Protein AF-A0A970IZD5-F1 (afdb_monomer_lite)

Foldseek 3Di:
DDACFVVVCVVCVVLLCVLAVAKDKGWDDDPDDQPPPDHNVDDPLVVQVSDPFFGEMEMEGADPCCVPCVVVSVVVSLVSCVVVQGFYKYKYFHFHPVCRVVDDPVCSCCCVPPPVCVVGGQKIWIFGADNNSDTPDIDIDGPDD

Structure (mmCIF, N/CA/C/O backbone):
data_AF-A0A970IZD5-F1
#
_entry.id   AF-A0A970IZD5-F1
#
loop_
_atom_site.group_PDB
_atom_site.id
_atom_site.type_symbol
_atom_site.label_atom_id
_atom_site.label_alt_id
_atom_site.label_comp_id
_atom_site.label_asym_id
_atom_site.label_entity_id
_atom_site.label_seq_id
_atom_site.pdbx_PDB_ins_code
_atom_site.Cartn_x
_atom_site.Cartn_y
_atom_site.Cartn_z
_atom_site.occupancy
_atom_site.B_iso_or_equiv
_atom_site.auth_seq_id
_atom_site.auth_comp_id
_atom_site.auth_asym_id
_atom_site.auth_atom_id
_atom_site.pdbx_PDB_model_num
ATOM 1 N N . ASP A 1 1 ? -8.313 -1.920 -18.305 1.00 59.84 1 ASP A N 1
ATOM 2 C CA . ASP A 1 1 ? -7.070 -2.624 -17.952 1.00 59.84 1 ASP A CA 1
ATOM 3 C C . ASP A 1 1 ? -5.856 -1.752 -18.103 1.00 59.84 1 ASP A C 1
ATOM 5 O O . ASP A 1 1 ? -5.731 -1.031 -19.087 1.00 59.84 1 ASP A O 1
ATOM 9 N N . PHE A 1 2 ? -4.984 -1.811 -17.104 1.00 73.88 2 PHE A N 1
ATOM 10 C CA . PHE A 1 2 ? -3.676 -1.183 -17.158 1.00 73.88 2 PHE A CA 1
ATOM 11 C C . PHE A 1 2 ? -2.624 -2.231 -17.492 1.00 73.88 2 PHE A C 1
ATOM 13 O O . PHE A 1 2 ? -2.692 -3.368 -17.019 1.00 73.88 2 PHE A O 1
ATOM 20 N N . LEU A 1 3 ? -1.641 -1.836 -18.298 1.00 75.38 3 LEU A N 1
ATOM 21 C CA . LEU A 1 3 ? -0.530 -2.703 -18.660 1.00 75.38 3 LEU A CA 1
ATOM 22 C C . LEU A 1 3 ? 0.176 -3.191 -17.386 1.00 75.38 3 LEU A C 1
ATOM 24 O O . LEU A 1 3 ? 0.413 -2.406 -16.472 1.00 75.38 3 LEU A O 1
ATOM 28 N N . MET A 1 4 ? 0.489 -4.487 -17.328 1.00 84.00 4 MET A N 1
ATOM 29 C CA . MET A 1 4 ? 1.202 -5.134 -16.216 1.00 84.00 4 MET A CA 1
ATOM 30 C C . MET A 1 4 ? 0.476 -5.181 -14.860 1.00 84.00 4 MET A C 1
ATOM 32 O O . MET A 1 4 ? 1.060 -5.724 -13.928 1.00 84.00 4 MET A O 1
ATOM 36 N N . LYS A 1 5 ? -0.766 -4.685 -14.727 1.00 87.81 5 LYS A N 1
ATOM 37 C CA . LYS A 1 5 ? -1.470 -4.603 -13.429 1.00 87.81 5 LYS A CA 1
ATOM 38 C C . LYS A 1 5 ? -1.444 -5.919 -12.650 1.00 87.81 5 LYS A C 1
ATOM 40 O O . LYS A 1 5 ? -0.909 -5.952 -11.549 1.00 87.81 5 LYS A O 1
ATOM 45 N N . GLU A 1 6 ? -1.999 -6.981 -13.232 1.00 88.38 6 GLU A N 1
ATOM 46 C CA . GLU A 1 6 ? -2.119 -8.286 -12.569 1.00 88.38 6 GLU A CA 1
ATOM 47 C C . GLU A 1 6 ? -0.752 -8.819 -12.151 1.00 88.38 6 GLU A C 1
ATOM 49 O O . GLU A 1 6 ? -0.556 -9.136 -10.986 1.00 88.38 6 GLU A O 1
ATOM 54 N N . LYS A 1 7 ? 0.229 -8.794 -13.063 1.00 89.31 7 LYS A N 1
ATOM 55 C CA . LYS A 1 7 ? 1.600 -9.225 -12.768 1.00 89.31 7 LYS A CA 1
ATOM 56 C C . LYS A 1 7 ? 2.194 -8.450 -11.592 1.00 89.31 7 LYS A C 1
ATOM 58 O O . LYS A 1 7 ? 2.784 -9.046 -10.698 1.00 89.31 7 LYS A O 1
ATOM 63 N N . ILE A 1 8 ? 2.067 -7.120 -11.608 1.00 91.06 8 ILE A N 1
ATOM 64 C CA . ILE A 1 8 ? 2.613 -6.246 -10.564 1.00 91.06 8 ILE A CA 1
ATOM 65 C C . ILE A 1 8 ? 1.965 -6.573 -9.218 1.00 91.06 8 ILE A C 1
ATOM 67 O O . ILE A 1 8 ? 2.666 -6.693 -8.217 1.00 91.06 8 ILE A O 1
ATOM 71 N N . GLU A 1 9 ? 0.645 -6.732 -9.175 1.00 93.12 9 GLU A N 1
ATOM 72 C CA . GLU A 1 9 ? -0.054 -7.079 -7.939 1.00 93.12 9 GLU A CA 1
ATOM 73 C C . GLU A 1 9 ? 0.300 -8.485 -7.448 1.00 93.12 9 GLU A C 1
ATOM 75 O O . GLU A 1 9 ? 0.573 -8.651 -6.263 1.00 93.12 9 GLU A O 1
ATOM 80 N N . GLU A 1 10 ? 0.354 -9.483 -8.330 1.00 92.81 10 GLU A N 1
ATOM 81 C CA . GLU A 1 10 ? 0.774 -10.849 -7.994 1.00 92.81 10 GLU A CA 1
ATOM 82 C C . GLU A 1 10 ? 2.189 -10.898 -7.411 1.00 92.81 10 GLU A C 1
ATOM 84 O O . GLU A 1 10 ? 2.435 -11.653 -6.471 1.00 92.81 10 GLU A O 1
ATOM 89 N N . GLU A 1 11 ? 3.111 -10.075 -7.916 1.00 92.25 11 GLU A N 1
ATOM 90 C CA . GLU A 1 11 ? 4.470 -10.013 -7.379 1.00 92.25 11 GLU A CA 1
ATOM 91 C C . GLU A 1 11 ? 4.539 -9.259 -6.043 1.00 92.25 11 GLU A C 1
ATOM 93 O O . GLU A 1 11 ? 5.244 -9.681 -5.122 1.00 92.25 11 GLU A O 1
ATOM 98 N N . LEU A 1 12 ? 3.820 -8.141 -5.909 1.00 92.38 12 LEU A N 1
ATOM 99 C CA . LEU A 1 12 ? 3.947 -7.268 -4.739 1.00 92.38 12 LEU A CA 1
ATOM 100 C C . LEU A 1 12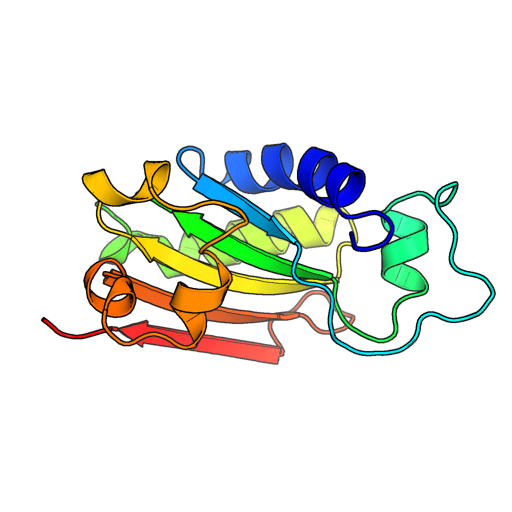 ? 3.089 -7.714 -3.550 1.00 92.38 12 LEU A C 1
ATOM 102 O O . LEU A 1 12 ? 3.487 -7.472 -2.410 1.00 92.38 12 LEU A O 1
ATOM 106 N N . ARG A 1 13 ? 1.959 -8.396 -3.768 1.00 94.88 13 ARG A N 1
ATOM 107 C CA . ARG A 1 13 ? 1.114 -8.955 -2.694 1.00 94.88 13 ARG A CA 1
ATOM 108 C C . ARG A 1 13 ? 1.903 -9.805 -1.686 1.00 94.88 13 ARG A C 1
ATOM 110 O O . ARG A 1 13 ? 1.851 -9.473 -0.504 1.00 94.88 13 ARG A O 1
ATOM 117 N N . PRO A 1 14 ? 2.680 -10.837 -2.079 1.00 95.75 14 PRO A N 1
ATOM 118 C CA . PRO A 1 14 ? 3.444 -11.643 -1.122 1.00 95.75 14 PRO A CA 1
ATOM 119 C C . PRO A 1 14 ? 4.588 -10.867 -0.453 1.00 95.75 14 PRO A C 1
ATOM 121 O O . PRO A 1 14 ? 5.047 -11.251 0.621 1.00 95.75 14 PRO A O 1
ATOM 124 N N . ILE A 1 15 ? 5.069 -9.784 -1.068 1.00 95.06 15 ILE A N 1
ATOM 125 C CA . ILE A 1 15 ? 6.067 -8.894 -0.462 1.00 95.06 15 ILE A CA 1
ATOM 126 C C . ILE A 1 15 ? 5.419 -8.069 0.652 1.00 95.06 15 ILE A C 1
ATOM 128 O O . ILE A 1 15 ? 5.934 -8.023 1.765 1.00 95.06 15 ILE A O 1
ATOM 132 N N . ILE A 1 16 ? 4.268 -7.460 0.372 1.00 95.88 16 ILE A N 1
ATOM 133 C CA . ILE A 1 16 ? 3.521 -6.648 1.338 1.00 95.88 16 ILE A CA 1
ATOM 134 C C . ILE A 1 16 ? 2.986 -7.515 2.482 1.00 95.88 16 ILE A C 1
ATOM 136 O O . ILE A 1 16 ? 3.069 -7.103 3.638 1.00 95.88 16 ILE A O 1
ATOM 140 N N . ALA A 1 17 ? 2.539 -8.739 2.191 1.00 96.25 17 ALA A N 1
ATOM 141 C CA . ALA A 1 17 ? 2.034 -9.687 3.183 1.00 96.25 17 ALA A CA 1
ATOM 142 C C . ALA A 1 17 ? 3.066 -10.094 4.253 1.00 96.25 17 ALA A C 1
ATOM 144 O O . ALA A 1 17 ? 2.673 -10.533 5.330 1.00 96.25 17 ALA A O 1
ATOM 145 N N . GLN A 1 18 ? 4.372 -9.919 4.000 1.00 96.00 18 GLN A N 1
ATOM 146 C CA . GLN A 1 18 ? 5.413 -10.147 5.017 1.00 96.00 18 GLN A CA 1
ATOM 147 C C . GLN A 1 18 ? 5.311 -9.160 6.185 1.00 96.00 18 GLN A C 1
ATOM 149 O O . GLN A 1 18 ? 5.655 -9.511 7.307 1.00 96.00 18 GLN A O 1
ATOM 154 N N . VAL A 1 19 ? 4.817 -7.948 5.921 1.00 96.69 19 VAL A N 1
ATOM 155 C CA . VAL A 1 19 ? 4.674 -6.868 6.910 1.00 96.69 19 VAL A CA 1
ATOM 156 C C . VAL A 1 19 ? 3.208 -6.690 7.326 1.00 96.69 19 VAL A C 1
ATOM 158 O O . VAL A 1 19 ? 2.889 -6.431 8.491 1.00 96.69 19 VAL A O 1
ATOM 161 N N . TYR A 1 20 ? 2.298 -6.858 6.366 1.00 96.19 20 TYR A N 1
ATOM 162 C CA . TYR A 1 20 ? 0.858 -6.668 6.510 1.00 96.19 20 TYR A CA 1
ATOM 163 C C . TYR A 1 20 ? 0.103 -7.921 6.039 1.00 96.19 20 TYR A C 1
ATOM 165 O O . TYR A 1 20 ?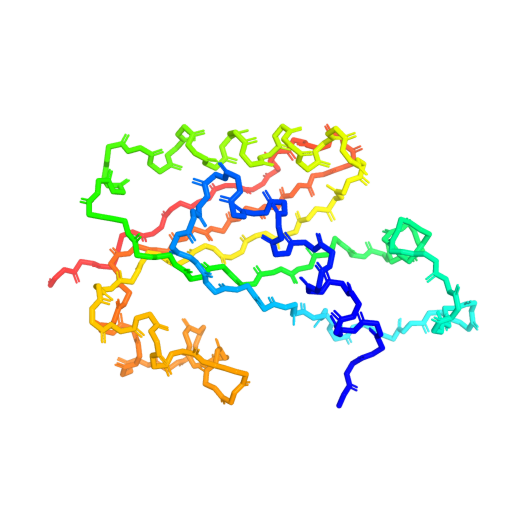 -0.410 -7.940 4.919 1.00 96.19 20 TYR A O 1
ATOM 173 N N . PRO A 1 21 ? 0.041 -8.985 6.859 1.00 94.38 21 PRO A N 1
ATOM 174 C CA . PRO A 1 21 ? -0.548 -10.263 6.452 1.00 94.38 21 PRO A CA 1
ATOM 175 C C . PRO A 1 21 ? -2.044 -10.160 6.123 1.00 94.38 21 PRO A C 1
ATOM 177 O O . PRO A 1 21 ? -2.507 -10.807 5.190 1.00 94.38 21 PRO A O 1
ATOM 180 N N . GLU A 1 22 ? -2.783 -9.311 6.839 1.00 94.88 22 GLU A N 1
ATOM 181 C CA . GLU A 1 22 ? -4.196 -9.020 6.578 1.00 94.88 22 GLU A CA 1
ATOM 182 C C . GLU A 1 22 ? -4.319 -7.736 5.752 1.00 94.88 22 GLU A C 1
ATOM 184 O O . GLU A 1 22 ? -4.615 -6.654 6.271 1.00 94.88 22 GLU A O 1
ATOM 189 N N . SER A 1 23 ? -4.014 -7.839 4.454 1.00 95.81 23 SER A N 1
ATOM 190 C CA . SER A 1 23 ? -4.073 -6.691 3.550 1.00 95.81 23 SER A CA 1
ATOM 191 C C . SER A 1 23 ? -4.569 -7.003 2.141 1.00 95.81 23 SER A C 1
ATOM 193 O O . SER A 1 23 ? -4.341 -8.080 1.595 1.00 95.81 23 SER A O 1
ATOM 195 N N . ASN A 1 24 ? -5.194 -5.992 1.535 1.00 95.44 24 ASN A N 1
ATOM 196 C CA . ASN A 1 24 ? -5.534 -5.949 0.118 1.00 95.44 24 ASN A CA 1
ATOM 197 C C . ASN A 1 24 ? -4.635 -4.931 -0.591 1.00 95.44 24 ASN A C 1
ATOM 199 O O . ASN A 1 24 ? -4.476 -3.798 -0.130 1.00 95.44 24 ASN A O 1
ATOM 203 N N . VAL A 1 25 ? -4.048 -5.332 -1.720 1.00 95.38 25 VAL A N 1
ATOM 204 C CA . VAL A 1 25 ? -3.074 -4.533 -2.477 1.00 95.38 25 VAL A CA 1
ATOM 205 C C . VAL A 1 25 ? -3.579 -4.306 -3.889 1.00 95.38 25 VAL A C 1
ATOM 207 O O . VAL A 1 25 ? -3.835 -5.265 -4.616 1.00 95.38 25 VAL A O 1
ATOM 210 N N . PHE A 1 26 ? -3.620 -3.037 -4.286 1.00 94.38 26 PHE A N 1
ATOM 211 C CA . PHE A 1 26 ? -4.094 -2.604 -5.593 1.00 94.38 26 PHE A CA 1
ATOM 212 C C . PHE A 1 26 ? -3.064 -1.696 -6.259 1.00 94.38 26 PHE A C 1
ATOM 214 O O . PHE A 1 26 ? -2.642 -0.682 -5.691 1.00 94.38 26 PHE A O 1
ATOM 221 N N . TYR A 1 27 ? -2.673 -2.027 -7.483 1.00 92.31 27 TYR A N 1
ATOM 222 C CA . TYR A 1 27 ? -1.808 -1.190 -8.297 1.00 92.31 27 TYR A CA 1
ATOM 223 C C . TYR A 1 27 ? -2.609 -0.025 -8.889 1.00 92.31 27 TYR A C 1
ATOM 225 O O . TYR A 1 27 ? -3.655 -0.204 -9.517 1.00 92.31 27 TYR A O 1
ATOM 233 N N . ARG A 1 28 ? -2.102 1.197 -8.699 1.00 87.38 28 ARG A N 1
ATOM 234 C CA . ARG A 1 28 ? -2.718 2.445 -9.164 1.00 87.38 28 ARG A CA 1
ATOM 235 C C . ARG A 1 28 ? -1.780 3.179 -10.116 1.00 87.38 28 ARG A C 1
ATOM 237 O O . ARG A 1 28 ? -1.060 4.074 -9.684 1.00 87.38 28 ARG A O 1
ATOM 244 N N . PRO A 1 29 ? -1.760 2.842 -11.409 1.00 75.62 29 PRO A N 1
ATOM 245 C CA . PRO A 1 29 ? -0.881 3.520 -12.351 1.00 75.62 29 PRO A CA 1
ATOM 246 C C . PRO A 1 29 ? -1.229 5.007 -12.447 1.00 75.62 29 PRO A C 1
ATOM 248 O O . PRO A 1 29 ? -2.396 5.403 -12.435 1.00 75.62 29 PRO A O 1
ATOM 251 N N . GLY A 1 30 ? -0.199 5.845 -12.534 1.00 67.88 30 GLY A N 1
ATOM 252 C CA . GLY A 1 30 ? -0.392 7.265 -12.808 1.00 67.88 30 GLY A CA 1
ATOM 253 C C . GLY A 1 30 ? -0.836 7.486 -14.254 1.00 67.88 30 GLY A C 1
ATOM 254 O O . GLY A 1 30 ? -0.485 6.717 -15.142 1.00 67.88 30 GLY A O 1
ATOM 255 N N . GLY A 1 31 ? -1.586 8.561 -14.502 1.00 64.25 31 GLY A N 1
ATOM 256 C CA . GLY A 1 31 ? -2.155 8.885 -15.817 1.00 64.25 31 GLY A CA 1
ATOM 257 C C . GLY A 1 31 ? -1.157 9.387 -16.869 1.00 64.25 31 GLY A C 1
ATOM 258 O O . GLY A 1 31 ? -1.541 10.188 -17.716 1.00 64.25 31 GLY A O 1
ATOM 259 N N . MET A 1 32 ? 0.117 8.992 -16.801 1.00 66.06 32 MET A N 1
ATOM 260 C CA . MET A 1 32 ? 1.118 9.392 -17.793 1.00 66.06 32 MET A CA 1
ATOM 261 C C . MET A 1 32 ? 1.183 8.366 -18.932 1.00 66.06 32 MET A C 1
ATOM 263 O O . MET A 1 32 ? 1.160 7.166 -18.653 1.00 66.06 32 MET A O 1
ATOM 267 N N . PRO A 1 33 ? 1.284 8.809 -20.200 1.00 64.38 33 PRO A N 1
ATOM 268 C CA . PRO A 1 33 ? 1.531 7.913 -21.322 1.00 64.38 33 PRO A CA 1
ATOM 269 C C . PRO A 1 33 ? 2.813 7.107 -21.097 1.00 64.38 33 PRO A C 1
ATOM 271 O O . PRO A 1 33 ? 3.820 7.654 -20.641 1.00 64.38 33 PRO A O 1
ATOM 274 N N . MET A 1 34 ? 2.770 5.814 -21.411 1.00 71.25 34 MET A N 1
ATOM 275 C CA . MET A 1 34 ? 3.961 4.965 -21.426 1.00 71.25 34 MET A CA 1
ATOM 276 C C . MET A 1 34 ? 4.795 5.263 -22.678 1.00 71.25 34 MET A C 1
ATOM 278 O O . MET A 1 34 ? 4.233 5.624 -23.712 1.00 71.25 34 MET A O 1
ATOM 282 N N . GLY A 1 35 ? 6.119 5.130 -22.576 1.00 69.88 35 GLY A N 1
ATOM 283 C CA . GLY A 1 35 ? 6.999 5.161 -23.746 1.00 69.88 35 GLY A CA 1
ATOM 284 C C . GLY A 1 35 ? 6.783 3.934 -24.636 1.00 69.88 35 GLY A C 1
ATOM 285 O O . GLY A 1 35 ? 6.328 2.891 -24.157 1.00 69.88 35 GLY A O 1
ATOM 286 N N . ASP A 1 36 ? 7.111 4.056 -25.924 1.00 74.06 36 ASP A N 1
ATOM 287 C CA . ASP A 1 36 ? 6.920 3.003 -26.936 1.00 74.06 36 ASP A CA 1
ATOM 288 C C . ASP A 1 36 ? 7.687 1.706 -26.607 1.00 74.06 36 ASP A C 1
ATOM 290 O O . ASP A 1 36 ? 7.362 0.628 -27.105 1.00 74.06 36 ASP A O 1
ATOM 294 N N . GLU A 1 37 ? 8.708 1.790 -25.755 1.00 76.12 37 GLU A N 1
ATOM 295 C CA . GLU A 1 37 ? 9.504 0.664 -25.284 1.00 76.12 37 GLU A CA 1
ATOM 296 C C . GLU A 1 37 ? 8.750 -0.264 -24.318 1.00 76.12 37 GLU A C 1
ATOM 298 O O . GLU A 1 37 ? 9.095 -1.445 -24.211 1.00 76.12 37 GLU A O 1
ATOM 303 N N . VAL A 1 38 ? 7.721 0.232 -23.622 1.00 79.00 38 VAL A N 1
ATOM 304 C CA . VAL A 1 38 ? 7.049 -0.495 -22.538 1.00 79.00 38 VAL A CA 1
ATOM 305 C C . VAL A 1 38 ? 6.077 -1.537 -23.090 1.00 79.00 38 VAL A C 1
ATOM 307 O O . VAL A 1 38 ? 5.158 -1.227 -23.843 1.00 79.00 38 VAL A O 1
ATOM 310 N N . ASN A 1 39 ? 6.236 -2.798 -22.683 1.00 80.56 39 ASN A N 1
ATOM 311 C CA . ASN A 1 39 ? 5.399 -3.895 -23.172 1.00 80.56 39 ASN A CA 1
ATOM 312 C C . ASN A 1 39 ? 5.188 -5.003 -22.120 1.00 80.56 39 ASN A C 1
ATOM 314 O O . ASN A 1 39 ? 5.880 -5.060 -21.106 1.00 80.56 39 ASN A O 1
ATOM 318 N N . GLN A 1 40 ? 4.240 -5.916 -22.376 1.00 80.44 40 GLN A N 1
ATOM 319 C CA . GLN A 1 40 ? 3.839 -6.969 -21.425 1.00 80.44 40 GLN A CA 1
ATOM 320 C C . GLN A 1 40 ? 4.895 -8.053 -21.163 1.00 80.44 40 GLN A C 1
ATOM 322 O O . GLN A 1 40 ? 4.716 -8.860 -20.246 1.00 80.44 40 GLN A O 1
ATOM 327 N N . SER A 1 41 ? 5.950 -8.133 -21.977 1.00 83.38 41 SER A N 1
ATOM 328 C CA . SER A 1 41 ? 7.008 -9.138 -21.815 1.00 83.38 41 SER A CA 1
ATOM 329 C C . SER A 1 41 ? 8.111 -8.705 -20.847 1.00 83.38 41 SER A C 1
ATOM 331 O O . SER A 1 41 ? 8.899 -9.547 -20.424 1.00 83.38 41 SER A O 1
ATOM 333 N N . MET A 1 42 ? 8.138 -7.426 -20.457 1.00 85.94 42 MET A N 1
ATOM 334 C CA . MET A 1 42 ? 9.082 -6.905 -19.470 1.00 85.94 42 MET A CA 1
ATOM 335 C C . MET A 1 42 ? 8.893 -7.561 -18.102 1.00 85.94 42 MET A C 1
ATOM 337 O O . MET A 1 42 ? 7.771 -7.852 -17.678 1.00 85.94 42 MET A O 1
ATOM 341 N N . SER A 1 43 ? 9.992 -7.729 -17.371 1.00 85.62 43 SER A N 1
ATOM 342 C CA . SER A 1 43 ? 9.932 -7.970 -15.929 1.00 85.62 43 SER A CA 1
ATOM 343 C C . SER A 1 43 ? 9.425 -6.724 -15.193 1.00 85.62 43 SER A C 1
ATOM 345 O O . SER A 1 43 ? 9.538 -5.596 -15.679 1.00 85.62 43 SER A O 1
ATOM 347 N N . ILE A 1 44 ? 8.906 -6.899 -13.978 1.00 84.75 44 ILE A N 1
ATOM 348 C CA . ILE A 1 44 ? 8.407 -5.778 -13.163 1.00 84.75 44 ILE A CA 1
ATOM 349 C C . ILE A 1 44 ? 9.536 -4.827 -12.774 1.00 84.75 44 ILE A C 1
ATOM 351 O O . ILE A 1 44 ? 9.345 -3.614 -12.733 1.00 84.75 44 ILE A O 1
ATOM 355 N N . LYS A 1 45 ? 10.745 -5.358 -12.588 1.00 82.50 45 LYS A N 1
ATOM 356 C CA . LYS A 1 45 ? 11.955 -4.572 -12.354 1.00 82.50 45 LYS A CA 1
ATOM 357 C C . LYS A 1 45 ? 12.334 -3.692 -13.548 1.00 82.50 45 LYS A C 1
ATOM 359 O O . LYS A 1 45 ? 12.687 -2.531 -13.352 1.00 82.50 45 LYS A O 1
ATOM 364 N N . GLU A 1 46 ? 12.264 -4.213 -14.771 1.00 84.88 46 GLU A N 1
ATOM 365 C CA . GLU A 1 46 ? 12.505 -3.423 -15.990 1.00 84.88 46 GLU A CA 1
ATOM 366 C C . GLU A 1 46 ? 11.416 -2.370 -16.181 1.00 84.88 46 GLU A C 1
ATOM 368 O O . GLU A 1 46 ? 11.726 -1.195 -16.375 1.00 84.88 46 GLU A O 1
ATOM 373 N N . TYR A 1 47 ? 10.155 -2.775 -16.023 1.00 84.38 47 TYR A N 1
ATOM 374 C CA . TYR A 1 47 ? 9.004 -1.881 -16.076 1.00 84.38 47 TYR A CA 1
ATOM 375 C C . TYR A 1 47 ? 9.145 -0.736 -15.061 1.00 84.38 47 TYR A C 1
ATOM 377 O O . TYR A 1 47 ? 9.060 0.434 -15.424 1.00 84.38 47 TYR A O 1
ATOM 385 N N . SER A 1 48 ? 9.479 -1.041 -13.803 1.00 81.50 48 SER A N 1
ATOM 386 C CA . SER A 1 48 ? 9.680 -0.042 -12.747 1.00 81.50 48 SER A CA 1
ATOM 387 C C . SER A 1 48 ? 10.790 0.964 -13.064 1.00 81.50 48 SER A C 1
ATOM 389 O O . SER A 1 48 ? 10.726 2.088 -12.570 1.00 81.50 48 SER A O 1
ATOM 391 N N . LYS A 1 49 ? 11.814 0.577 -13.835 1.00 79.75 49 LYS A N 1
ATOM 392 C CA . LYS A 1 49 ? 12.922 1.464 -14.231 1.00 79.75 49 LYS A CA 1
ATOM 393 C C . LYS A 1 49 ? 12.584 2.314 -15.455 1.00 79.75 49 LYS A C 1
ATOM 395 O O . LYS A 1 49 ? 13.086 3.430 -15.556 1.00 79.75 49 LYS A O 1
ATOM 400 N N . ALA A 1 50 ? 11.758 1.794 -16.361 1.00 79.00 50 ALA A N 1
ATOM 401 C CA . ALA A 1 50 ? 11.273 2.526 -17.530 1.00 79.00 50 ALA A CA 1
ATOM 402 C C . ALA A 1 50 ? 10.246 3.607 -17.149 1.00 79.00 50 ALA A C 1
ATOM 404 O O . ALA A 1 50 ? 10.143 4.642 -17.805 1.00 79.00 50 ALA A O 1
ATOM 405 N N . MET A 1 51 ? 9.507 3.402 -16.056 1.00 76.88 51 MET A N 1
ATOM 406 C CA . MET A 1 51 ? 8.520 4.369 -15.584 1.00 76.88 51 MET A CA 1
ATOM 407 C C . MET A 1 51 ? 9.177 5.645 -15.035 1.00 76.88 51 MET A C 1
ATOM 409 O O . MET A 1 51 ? 10.051 5.620 -14.171 1.00 76.88 51 MET A O 1
ATOM 413 N N . ILE A 1 52 ? 8.683 6.801 -15.491 1.00 75.25 52 ILE A N 1
ATOM 414 C CA . ILE A 1 52 ? 9.091 8.126 -14.981 1.00 75.25 52 ILE A CA 1
ATOM 415 C C . ILE A 1 52 ? 8.641 8.318 -13.521 1.00 75.25 52 ILE A C 1
ATOM 417 O O . ILE A 1 52 ? 9.263 9.057 -12.750 1.00 75.25 52 ILE A O 1
ATOM 421 N N . ILE A 1 53 ? 7.539 7.666 -13.147 1.00 80.44 53 ILE A N 1
ATOM 422 C CA . ILE A 1 53 ? 6.912 7.753 -11.829 1.00 80.44 53 ILE A CA 1
ATOM 423 C C . ILE A 1 53 ? 7.124 6.457 -11.033 1.00 80.44 53 ILE A C 1
ATOM 425 O O . ILE A 1 53 ? 7.164 5.385 -11.634 1.00 80.44 53 ILE A O 1
ATOM 429 N N . PRO A 1 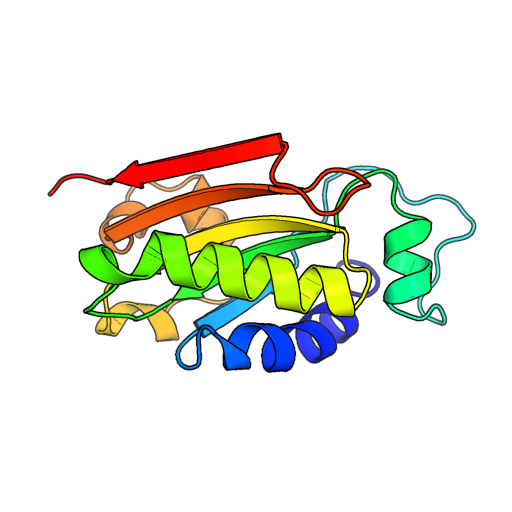54 ? 7.215 6.538 -9.691 1.00 87.00 54 PRO A N 1
ATOM 430 C CA . PRO A 1 54 ? 7.206 5.358 -8.830 1.00 87.00 54 PRO A CA 1
ATOM 431 C C . PRO A 1 54 ? 5.999 4.453 -9.089 1.00 87.00 54 PRO A C 1
ATOM 433 O O . PRO A 1 54 ? 4.928 4.934 -9.475 1.00 87.00 54 PRO A O 1
ATOM 436 N N . LEU A 1 55 ? 6.144 3.160 -8.800 1.00 90.25 55 LEU A N 1
ATOM 437 C CA . LEU A 1 55 ? 5.007 2.246 -8.782 1.00 90.25 55 LEU A CA 1
ATOM 438 C C . LEU A 1 55 ? 4.068 2.633 -7.638 1.00 90.25 55 LEU A C 1
ATOM 440 O O . LEU A 1 55 ? 4.451 2.636 -6.470 1.00 90.25 55 LEU A O 1
ATOM 444 N N . SER A 1 56 ? 2.841 2.995 -7.981 1.00 91.88 56 SER A N 1
ATOM 445 C CA . SER A 1 56 ? 1.859 3.501 -7.029 1.00 91.88 56 SER A CA 1
ATOM 446 C C . SER A 1 56 ? 0.926 2.385 -6.572 1.00 91.88 56 SER A C 1
ATOM 448 O O . SER A 1 56 ? 0.351 1.685 -7.403 1.00 91.88 56 SER A O 1
ATOM 450 N N . PHE A 1 57 ? 0.737 2.250 -5.261 1.00 93.94 57 PHE A N 1
ATOM 451 C CA . PHE A 1 57 ? -0.082 1.200 -4.657 1.00 93.94 57 PHE A CA 1
ATOM 452 C C . PHE A 1 57 ? -1.039 1.761 -3.619 1.00 93.94 57 PHE A C 1
ATOM 454 O O . PHE A 1 57 ? -0.644 2.589 -2.799 1.00 93.94 57 PHE A O 1
ATOM 461 N N . ALA A 1 58 ? -2.274 1.268 -3.628 1.00 95.12 58 ALA A N 1
ATOM 462 C CA . ALA A 1 58 ? -3.178 1.363 -2.493 1.00 95.12 58 ALA A CA 1
ATOM 463 C C . ALA A 1 58 ? -3.099 0.059 -1.690 1.00 95.12 58 ALA A C 1
ATOM 465 O O . ALA A 1 58 ? -3.232 -1.024 -2.258 1.00 95.12 58 ALA A O 1
ATOM 466 N N . ILE A 1 59 ? -2.848 0.175 -0.389 1.00 96.88 59 ILE A N 1
ATOM 467 C CA . ILE A 1 59 ? -2.697 -0.944 0.539 1.00 96.88 59 ILE A CA 1
ATOM 468 C C . ILE A 1 59 ? -3.719 -0.744 1.652 1.00 96.88 59 ILE A C 1
ATOM 470 O O . ILE A 1 59 ? -3.590 0.183 2.450 1.00 96.88 59 ILE A O 1
ATOM 474 N N . CYS A 1 60 ? -4.737 -1.593 1.691 1.00 96.19 60 CYS A N 1
ATOM 475 C CA . CYS A 1 60 ? -5.758 -1.594 2.733 1.00 96.19 60 CYS A CA 1
ATOM 476 C C . CYS A 1 60 ? -5.401 -2.658 3.763 1.00 96.19 60 CYS A C 1
ATOM 478 O O . CYS A 1 60 ? -5.089 -3.779 3.378 1.00 96.19 60 CYS A O 1
ATOM 480 N N . ILE A 1 61 ? -5.416 -2.309 5.046 1.00 96.88 61 ILE A N 1
ATOM 481 C CA . ILE A 1 61 ? -4.884 -3.144 6.124 1.00 96.88 61 ILE A CA 1
ATOM 482 C C . ILE A 1 61 ? -5.905 -3.212 7.252 1.00 96.88 61 ILE A C 1
ATOM 484 O O . ILE A 1 61 ? -6.375 -2.171 7.720 1.00 96.88 61 ILE A O 1
ATOM 488 N N . SER A 1 62 ? -6.186 -4.423 7.721 1.00 95.31 62 SER A N 1
ATOM 489 C CA . SER A 1 62 ? -6.808 -4.646 9.024 1.00 95.31 62 SER A CA 1
ATOM 490 C C . SER A 1 62 ? -5.694 -4.895 10.041 1.00 95.31 62 SER A C 1
ATOM 492 O O . SER A 1 62 ? -4.964 -5.876 9.949 1.00 95.31 62 SER A O 1
ATOM 494 N N . ASP A 1 63 ? -5.488 -3.962 10.971 1.00 95.06 63 ASP A N 1
ATOM 495 C CA . ASP A 1 63 ? -4.539 -4.143 12.074 1.00 95.06 63 ASP A CA 1
ATOM 496 C C . ASP A 1 63 ? -5.034 -3.371 13.306 1.00 95.06 63 ASP A C 1
ATOM 498 O O . ASP A 1 63 ? -4.960 -2.137 13.326 1.00 95.06 63 ASP A O 1
ATOM 502 N N . PRO A 1 64 ? -5.518 -4.049 14.363 1.00 92.12 64 PRO A N 1
ATOM 503 C CA . PRO A 1 64 ? -6.014 -3.374 15.563 1.00 92.12 64 PRO A CA 1
ATOM 504 C C . PRO A 1 64 ? -4.909 -2.627 16.328 1.00 92.12 64 PRO A C 1
ATOM 506 O O . PRO A 1 64 ? -5.200 -1.735 17.126 1.00 92.12 64 PRO A O 1
ATOM 509 N N . SER A 1 65 ? -3.638 -2.951 16.080 1.00 94.94 65 SER A N 1
ATOM 510 C CA . SER A 1 65 ? -2.474 -2.347 16.733 1.00 94.94 65 SER A CA 1
ATOM 511 C C . SER A 1 65 ? -1.847 -1.205 15.922 1.00 94.94 65 SER A C 1
ATOM 513 O O . SER A 1 65 ? -0.782 -0.706 16.302 1.00 94.94 65 SER A O 1
ATOM 515 N N . TYR A 1 66 ? -2.503 -0.741 14.848 1.00 93.50 66 TYR A N 1
ATOM 516 C CA . TYR A 1 66 ? -1.958 0.274 13.936 1.00 93.50 66 TYR A CA 1
ATOM 517 C C . TYR A 1 66 ? -1.495 1.558 14.639 1.00 93.50 66 TYR A C 1
ATOM 519 O O . TYR A 1 66 ? -0.484 2.148 14.265 1.00 93.50 66 TYR A O 1
ATOM 527 N N . LYS A 1 67 ? -2.192 1.986 15.702 1.00 93.31 67 LYS A N 1
ATOM 528 C CA . LYS A 1 67 ? -1.835 3.196 16.467 1.00 93.31 67 LYS A CA 1
ATOM 529 C C . LYS A 1 67 ? -0.440 3.117 17.096 1.00 93.31 67 LYS A C 1
ATOM 531 O O . LYS A 1 67 ? 0.158 4.154 17.356 1.00 93.31 67 LYS A O 1
ATOM 536 N N . ILE A 1 68 ? 0.061 1.905 17.340 1.00 95.12 68 ILE A N 1
ATOM 537 C CA . ILE A 1 68 ? 1.355 1.653 17.982 1.00 95.12 68 ILE A CA 1
ATOM 538 C C . ILE A 1 68 ? 2.420 1.303 16.936 1.00 95.12 68 ILE A C 1
ATOM 540 O O . ILE A 1 68 ? 3.549 1.770 17.041 1.00 95.12 68 ILE A O 1
ATOM 544 N N . ASN A 1 69 ? 2.074 0.494 15.928 1.00 95.06 69 ASN A N 1
ATOM 545 C CA . ASN A 1 69 ? 3.059 -0.146 15.049 1.00 95.06 69 ASN A CA 1
ATOM 546 C C . ASN A 1 69 ? 3.192 0.485 13.646 1.00 95.06 69 ASN A C 1
ATOM 548 O O . ASN A 1 69 ? 4.114 0.121 12.916 1.00 95.06 69 ASN A O 1
ATOM 552 N N . LYS A 1 70 ? 2.313 1.422 13.248 1.00 95.00 70 LYS A N 1
ATOM 553 C CA . LYS A 1 70 ? 2.237 1.898 11.851 1.00 95.00 70 LYS A CA 1
ATOM 554 C C . LYS A 1 70 ? 3.543 2.471 11.310 1.00 95.00 70 LYS A C 1
ATOM 556 O O . LYS A 1 70 ? 3.864 2.259 10.143 1.00 95.00 70 LYS A O 1
ATOM 561 N N . ASP A 1 71 ? 4.281 3.196 12.147 1.00 95.56 71 ASP A N 1
ATOM 562 C CA . ASP A 1 71 ? 5.531 3.855 11.769 1.00 95.56 71 ASP A CA 1
ATOM 563 C C . ASP A 1 71 ? 6.677 2.845 11.596 1.00 95.56 71 ASP A C 1
ATOM 565 O O . ASP A 1 71 ? 7.452 2.934 10.646 1.00 95.56 71 ASP A O 1
ATOM 569 N N . GLU A 1 72 ? 6.745 1.836 12.465 1.00 96.75 72 GLU A N 1
ATOM 570 C CA . GLU A 1 72 ? 7.716 0.745 12.351 1.00 96.75 72 GLU A CA 1
ATOM 571 C C . GLU A 1 72 ? 7.431 -0.120 11.120 1.00 96.75 72 GLU A C 1
ATOM 573 O O . GLU A 1 72 ? 8.324 -0.350 10.304 1.00 96.75 72 GLU A O 1
ATOM 578 N N . LYS A 1 73 ? 6.173 -0.533 10.934 1.00 97.00 73 LYS A N 1
ATOM 579 C CA . LYS A 1 73 ? 5.781 -1.387 9.811 1.00 97.00 73 LYS A CA 1
ATOM 580 C C . LYS A 1 73 ? 5.980 -0.710 8.457 1.00 97.00 73 LYS A C 1
ATOM 582 O O . LYS A 1 73 ? 6.431 -1.349 7.509 1.00 97.00 73 LYS A O 1
ATOM 587 N N . VAL A 1 74 ? 5.683 0.586 8.320 1.00 96.81 74 VAL A N 1
ATOM 588 C CA . VAL A 1 74 ? 5.921 1.271 7.037 1.00 96.81 74 VAL A CA 1
ATOM 589 C C . VAL A 1 74 ? 7.415 1.371 6.711 1.00 96.81 74 VAL A C 1
ATOM 591 O O . VAL A 1 74 ? 7.793 1.257 5.544 1.00 96.81 74 VAL A O 1
ATOM 594 N N . GLU A 1 75 ? 8.270 1.518 7.723 1.00 97.31 75 GLU A N 1
ATOM 595 C CA . GLU A 1 75 ? 9.724 1.513 7.552 1.00 97.31 75 GLU A CA 1
ATOM 596 C C . GLU A 1 75 ? 10.268 0.107 7.251 1.00 97.31 75 GLU A C 1
ATOM 598 O O . GLU A 1 75 ? 11.171 -0.045 6.426 1.00 97.31 75 GLU A O 1
ATOM 603 N N . GLU A 1 76 ? 9.700 -0.939 7.854 1.00 97.62 76 GLU A N 1
ATOM 604 C CA . GLU A 1 76 ? 9.997 -2.328 7.494 1.00 97.62 76 GLU A CA 1
ATOM 605 C C . GLU A 1 76 ? 9.647 -2.597 6.026 1.00 97.62 76 GLU A C 1
ATOM 607 O O . GLU A 1 76 ? 10.501 -3.048 5.257 1.00 97.62 76 GLU A O 1
ATOM 612 N N . LEU A 1 77 ? 8.441 -2.213 5.596 1.00 97.62 77 LEU A N 1
ATOM 613 C CA . LEU A 1 77 ? 8.027 -2.331 4.199 1.00 97.62 77 LEU A CA 1
ATOM 614 C C . LEU A 1 77 ? 8.972 -1.560 3.265 1.00 97.62 77 LEU A C 1
ATOM 616 O O . LEU A 1 77 ? 9.339 -2.077 2.208 1.00 97.62 77 LEU A O 1
ATOM 620 N N . ARG A 1 78 ? 9.416 -0.356 3.652 1.00 97.00 78 ARG A N 1
ATOM 621 C CA . ARG A 1 78 ? 10.394 0.429 2.879 1.00 97.00 78 ARG A CA 1
ATOM 622 C C . ARG A 1 78 ? 11.678 -0.361 2.630 1.00 97.00 78 ARG A C 1
ATOM 624 O O . ARG A 1 78 ? 12.133 -0.427 1.491 1.00 97.00 78 ARG A O 1
ATOM 631 N N . LYS A 1 79 ? 12.234 -0.986 3.671 1.00 97.00 79 LYS A N 1
ATOM 632 C CA . LYS A 1 79 ? 13.466 -1.791 3.584 1.00 97.00 79 LYS A CA 1
ATOM 633 C C . LYS A 1 79 ? 13.283 -3.034 2.718 1.00 97.00 79 LYS A C 1
ATOM 635 O O . LYS A 1 79 ? 14.168 -3.366 1.930 1.00 97.00 79 LYS A O 1
ATOM 640 N N . VAL A 1 80 ? 12.137 -3.708 2.829 1.00 96.50 80 VAL A N 1
ATOM 641 C CA . VAL A 1 80 ? 11.832 -4.869 1.981 1.00 96.50 80 VAL A CA 1
ATOM 642 C C . VAL A 1 80 ? 11.764 -4.446 0.510 1.00 96.50 80 VAL A C 1
ATOM 644 O O . VAL A 1 80 ? 12.393 -5.084 -0.335 1.00 96.50 80 VAL A O 1
ATOM 647 N N . LEU A 1 81 ? 11.083 -3.342 0.195 1.00 95.00 81 LEU A N 1
ATOM 648 C CA . LEU A 1 81 ? 10.993 -2.813 -1.171 1.00 95.00 81 LEU A CA 1
ATOM 649 C C . LEU A 1 81 ? 12.354 -2.347 -1.711 1.00 95.00 81 LEU A C 1
ATOM 651 O O . LEU A 1 81 ? 12.689 -2.650 -2.855 1.00 95.00 81 LEU A O 1
ATOM 655 N N . GLU A 1 82 ? 13.172 -1.697 -0.880 1.00 94.81 82 GLU A N 1
ATOM 656 C CA . GLU A 1 82 ? 14.553 -1.322 -1.208 1.00 94.81 82 GLU A CA 1
ATOM 657 C C . GLU A 1 82 ? 15.398 -2.549 -1.576 1.00 94.81 82 GLU A C 1
ATOM 659 O O . GLU A 1 82 ? 16.064 -2.549 -2.611 1.00 94.81 82 GLU A O 1
ATOM 664 N N . SER A 1 83 ? 15.310 -3.635 -0.800 1.00 94.62 83 SER A N 1
ATOM 665 C CA . SER A 1 83 ? 16.042 -4.882 -1.081 1.00 94.62 83 SER A CA 1
ATOM 666 C C . SER A 1 83 ? 15.666 -5.526 -2.422 1.00 94.62 83 SER A C 1
ATOM 668 O O . SER A 1 83 ? 16.445 -6.287 -2.999 1.00 94.62 83 SER A O 1
ATOM 670 N N . LYS A 1 84 ? 14.466 -5.219 -2.926 1.00 91.62 84 LYS A N 1
ATOM 671 C CA . LYS A 1 84 ? 13.946 -5.676 -4.220 1.00 91.62 84 LYS A CA 1
ATOM 672 C C . LYS A 1 84 ? 14.165 -4.659 -5.343 1.00 91.62 84 LYS A C 1
ATOM 674 O O . LYS A 1 84 ? 13.842 -4.954 -6.490 1.00 91.62 84 LYS A O 1
ATOM 679 N N . GLU A 1 85 ? 14.764 -3.509 -5.034 1.00 91.25 85 GLU A N 1
ATOM 680 C CA . GLU A 1 85 ? 14.951 -2.368 -5.935 1.00 91.25 85 GLU A CA 1
ATOM 681 C C . GLU A 1 85 ? 13.630 -1.784 -6.473 1.00 91.25 85 GLU A C 1
ATOM 683 O O . GLU A 1 85 ? 13.568 -1.324 -7.617 1.00 91.25 85 GLU A O 1
ATOM 688 N N . TYR A 1 86 ? 12.573 -1.769 -5.65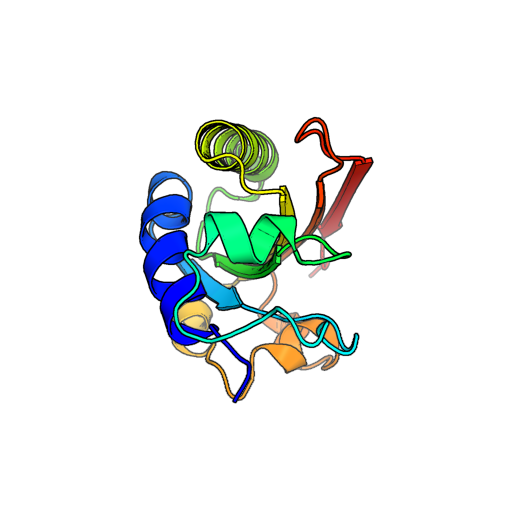3 1.00 91.19 86 TYR A N 1
ATOM 689 C CA . TYR A 1 86 ? 11.288 -1.163 -6.008 1.00 91.19 86 TYR A CA 1
ATOM 690 C C . TYR A 1 86 ? 11.142 0.253 -5.457 1.00 91.19 86 TYR A C 1
ATOM 692 O O . TYR A 1 86 ? 11.127 0.479 -4.250 1.00 91.19 86 TYR A O 1
ATOM 700 N N . ILE A 1 87 ? 11.001 1.220 -6.370 1.00 90.88 87 ILE A N 1
ATOM 701 C CA . ILE A 1 87 ? 10.689 2.612 -6.036 1.00 90.88 87 ILE A CA 1
ATOM 702 C C . ILE A 1 87 ? 9.173 2.777 -6.084 1.00 90.88 87 ILE A C 1
ATOM 704 O O . ILE A 1 87 ? 8.570 2.752 -7.162 1.00 90.88 87 ILE A O 1
ATOM 708 N N . CYS A 1 88 ? 8.567 2.989 -4.917 1.00 92.31 88 CYS A N 1
ATOM 709 C CA . CYS A 1 88 ? 7.117 2.994 -4.774 1.00 92.31 88 CYS A CA 1
ATOM 710 C C . CYS A 1 88 ? 6.548 4.323 -4.263 1.00 92.31 88 CYS A C 1
ATOM 712 O O . CYS A 1 88 ? 7.194 5.104 -3.555 1.00 92.31 88 CYS A O 1
ATOM 714 N N . MET A 1 89 ? 5.283 4.548 -4.599 1.00 93.88 89 MET A N 1
ATOM 715 C CA . MET A 1 89 ? 4.393 5.473 -3.917 1.00 93.88 89 MET A CA 1
ATOM 716 C C . MET A 1 89 ? 3.313 4.653 -3.210 1.00 93.88 89 MET A C 1
ATOM 718 O O . MET A 1 89 ? 2.553 3.930 -3.845 1.00 93.88 89 MET A O 1
ATOM 722 N N . LEU A 1 90 ? 3.266 4.743 -1.888 1.00 95.50 90 LEU A N 1
ATOM 723 C CA . LEU A 1 90 ? 2.381 3.950 -1.049 1.00 95.50 90 LEU A CA 1
ATOM 724 C C . LEU A 1 90 ? 1.258 4.835 -0.520 1.00 95.50 90 LEU A C 1
ATOM 726 O O . LEU A 1 90 ? 1.504 5.872 0.102 1.00 95.50 90 LEU A O 1
ATOM 730 N N . TYR A 1 91 ? 0.033 4.391 -0.754 1.00 94.94 91 TYR A N 1
ATOM 731 C CA . TYR A 1 91 ? -1.174 4.895 -0.125 1.00 94.94 91 TYR A CA 1
ATOM 732 C C . TYR A 1 91 ? -1.673 3.811 0.819 1.00 9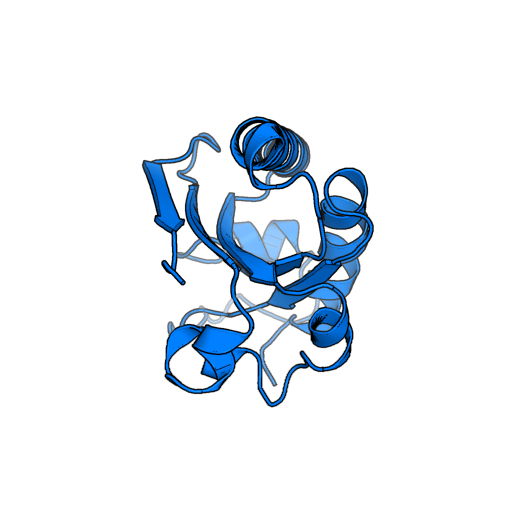4.94 91 TYR A C 1
ATOM 734 O O . TYR A 1 91 ? -2.197 2.792 0.379 1.00 94.94 91 TYR A O 1
ATOM 742 N N . ILE A 1 92 ? -1.434 4.003 2.107 1.00 95.94 92 ILE A N 1
ATOM 743 C CA . ILE A 1 92 ? -1.748 3.027 3.143 1.00 95.94 92 ILE A CA 1
ATOM 744 C C . ILE A 1 92 ? -3.049 3.444 3.815 1.00 95.94 92 ILE A C 1
ATOM 746 O O . ILE A 1 92 ? -3.170 4.584 4.251 1.00 95.94 92 ILE A O 1
ATOM 750 N N . PHE A 1 93 ? -3.997 2.525 3.921 1.00 95.06 93 PHE A N 1
ATOM 751 C CA . PHE A 1 93 ? -5.272 2.728 4.591 1.00 95.06 93 PHE A CA 1
ATOM 752 C C . PHE A 1 93 ? -5.431 1.663 5.664 1.00 95.06 93 PHE A C 1
ATOM 754 O O . PHE A 1 93 ? -5.621 0.490 5.351 1.00 95.06 93 PHE A O 1
ATOM 761 N N . TYR A 1 94 ? -5.380 2.070 6.927 1.00 95.44 94 TYR A N 1
ATOM 762 C CA . TYR A 1 94 ? -5.873 1.226 8.007 1.00 95.44 94 TYR A CA 1
ATOM 763 C C . TYR A 1 94 ? -7.388 1.319 8.010 1.00 95.44 94 TYR A C 1
ATOM 765 O O . TYR A 1 94 ? -7.938 2.420 8.100 1.00 95.44 94 TYR A O 1
ATOM 773 N N . VAL A 1 95 ? -8.053 0.181 7.875 1.00 94.75 95 VAL A N 1
ATOM 774 C CA . VAL A 1 95 ? -9.508 0.093 7.776 1.00 94.75 95 VAL A CA 1
ATOM 775 C C . VAL A 1 95 ? -10.076 -0.690 8.950 1.00 94.75 95 VAL A C 1
ATOM 777 O O . VAL A 1 95 ? -9.370 -1.452 9.610 1.00 94.75 95 VAL A O 1
ATOM 780 N N . LYS A 1 96 ? -11.361 -0.482 9.231 1.00 92.56 96 LYS A N 1
ATOM 781 C CA . LYS A 1 96 ? -12.109 -1.293 10.198 1.00 92.56 96 LYS A CA 1
ATOM 782 C C . LYS A 1 96 ? -12.071 -2.771 9.783 1.00 92.56 96 LYS A C 1
ATOM 784 O O . LYS A 1 96 ? -12.179 -3.080 8.597 1.00 92.56 96 LYS A O 1
ATOM 789 N N . GLU A 1 97 ? -11.939 -3.659 10.767 1.00 87.81 97 GLU A N 1
ATOM 790 C CA . GLU A 1 97 ? -11.732 -5.106 10.578 1.00 87.81 97 GLU A CA 1
ATOM 791 C C . GLU A 1 97 ? -12.795 -5.742 9.667 1.00 87.81 97 GLU A C 1
ATOM 793 O O . GLU A 1 97 ? -12.474 -6.472 8.736 1.00 87.81 97 GLU A O 1
ATOM 798 N N . ASP A 1 98 ? -14.061 -5.360 9.840 1.00 91.62 98 ASP A N 1
ATOM 799 C CA . ASP A 1 98 ? -15.194 -5.872 9.063 1.00 91.62 98 ASP A CA 1
ATOM 800 C C . ASP A 1 98 ? -15.333 -5.252 7.657 1.00 91.62 98 ASP A C 1
ATOM 802 O O . ASP A 1 98 ? -16.297 -5.541 6.942 1.00 91.62 98 ASP A O 1
ATOM 806 N N . LYS A 1 99 ? -14.416 -4.359 7.259 1.00 93.62 99 LYS A N 1
ATOM 807 C CA . LYS A 1 99 ? -14.472 -3.623 5.985 1.00 93.62 99 LYS A CA 1
ATOM 808 C C . LYS A 1 99 ? -13.418 -4.047 4.977 1.00 93.62 99 LYS A C 1
ATOM 810 O O . LYS A 1 99 ? -13.598 -3.735 3.803 1.00 93.62 99 LYS A O 1
ATOM 815 N N . LEU A 1 100 ? -12.359 -4.749 5.388 1.00 94.25 100 LEU A N 1
ATOM 816 C CA . LEU A 1 100 ? -11.263 -5.113 4.483 1.00 94.25 100 LEU A CA 1
ATOM 817 C C . LEU A 1 100 ? -11.764 -5.916 3.270 1.00 94.25 100 LEU A C 1
ATOM 819 O O . LEU A 1 100 ? -11.478 -5.541 2.134 1.00 94.25 100 LEU A O 1
ATOM 823 N N . ASP A 1 101 ? -12.592 -6.936 3.505 1.00 93.69 101 ASP A N 1
ATOM 824 C CA . ASP A 1 101 ? -13.155 -7.810 2.462 1.00 93.69 101 ASP A CA 1
ATOM 825 C C . ASP A 1 101 ? -14.151 -7.106 1.527 1.00 93.69 101 ASP A C 1
ATOM 827 O O . ASP A 1 101 ? -14.462 -7.599 0.442 1.00 93.69 101 ASP A O 1
ATOM 831 N N . LEU A 1 102 ? -14.662 -5.938 1.926 1.00 92.94 102 LEU A N 1
ATOM 832 C CA . LEU A 1 102 ? -15.570 -5.144 1.097 1.00 92.94 102 LEU A CA 1
ATOM 833 C C . LEU A 1 102 ? -14.816 -4.309 0.056 1.00 92.94 102 LEU A C 1
ATOM 835 O O . LEU A 1 102 ? -15.442 -3.789 -0.872 1.00 92.94 102 LEU A O 1
ATOM 839 N N . ILE A 1 103 ? -13.496 -4.165 0.194 1.00 92.44 103 ILE A N 1
ATOM 840 C CA . ILE A 1 103 ? -12.6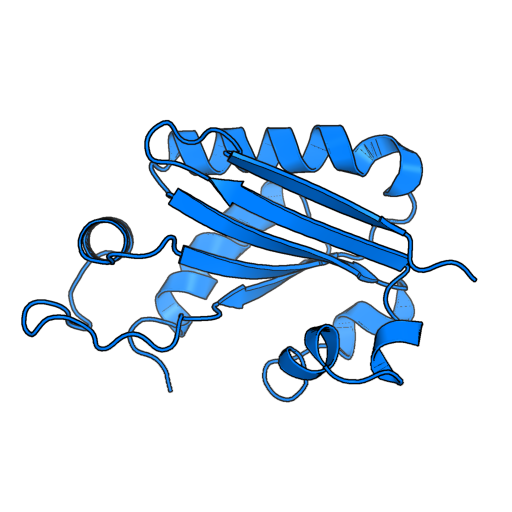62 -3.347 -0.688 1.00 92.44 103 ILE A CA 1
ATOM 841 C C . ILE A 1 103 ? -12.160 -4.197 -1.853 1.00 92.44 103 ILE A C 1
ATOM 843 O O . ILE A 1 103 ? -11.561 -5.253 -1.669 1.00 92.44 103 ILE A O 1
ATOM 847 N N . ASN A 1 104 ? -12.382 -3.714 -3.070 1.00 92.00 104 ASN A N 1
ATOM 848 C CA . ASN A 1 104 ? -11.994 -4.381 -4.305 1.00 92.00 104 ASN A CA 1
ATOM 849 C C . ASN A 1 104 ? -11.699 -3.362 -5.416 1.00 92.00 104 ASN A C 1
ATOM 851 O O . ASN A 1 104 ? -11.822 -2.149 -5.244 1.00 92.00 104 ASN A O 1
ATOM 855 N N . ASP A 1 105 ? -11.342 -3.865 -6.595 1.00 88.19 105 ASP A N 1
ATOM 856 C CA . ASP A 1 105 ? -10.992 -3.048 -7.758 1.00 88.19 105 ASP A CA 1
ATOM 857 C C . ASP A 1 105 ? -12.065 -2.041 -8.194 1.00 88.19 105 ASP A C 1
ATOM 859 O O . ASP A 1 105 ? -11.732 -1.022 -8.802 1.00 88.19 105 ASP A O 1
ATOM 863 N N . MET A 1 106 ? -13.342 -2.302 -7.900 1.00 88.38 106 MET A N 1
ATOM 864 C CA . MET A 1 106 ? -14.441 -1.423 -8.302 1.00 88.38 106 MET A CA 1
ATOM 865 C C . MET A 1 106 ? -14.579 -0.200 -7.392 1.00 88.38 106 MET A C 1
ATOM 867 O O . MET A 1 106 ? -15.036 0.835 -7.868 1.00 88.38 106 MET A O 1
ATOM 871 N N . ASN A 1 107 ? -14.188 -0.303 -6.117 1.00 89.19 107 ASN A N 1
ATOM 872 C CA . ASN A 1 107 ? -14.405 0.745 -5.109 1.00 89.19 107 ASN A CA 1
ATOM 873 C C . ASN A 1 107 ? -13.114 1.283 -4.467 1.00 89.19 107 ASN A C 1
ATOM 875 O O . ASN A 1 107 ? -13.157 2.243 -3.705 1.00 89.19 107 ASN A O 1
ATOM 879 N N . ILE A 1 108 ? -11.939 0.741 -4.804 1.00 89.12 108 ILE A N 1
ATOM 880 C CA . ILE A 1 108 ? -10.648 1.210 -4.268 1.00 89.12 108 ILE A CA 1
ATOM 881 C C . ILE A 1 108 ? -10.398 2.706 -4.512 1.00 89.12 108 ILE A C 1
ATOM 883 O O . ILE A 1 108 ? -9.733 3.370 -3.719 1.00 89.12 108 ILE A O 1
ATOM 887 N N . ASN A 1 109 ? -10.930 3.267 -5.601 1.00 87.69 109 ASN A N 1
ATOM 888 C CA . ASN A 1 109 ? -10.792 4.694 -5.898 1.00 87.69 109 ASN A CA 1
ATOM 889 C C . ASN A 1 109 ? -11.649 5.578 -4.978 1.00 87.69 109 ASN A C 1
ATOM 891 O O . ASN A 1 109 ? -11.306 6.745 -4.761 1.00 87.69 109 ASN A O 1
ATOM 895 N N . ASP A 1 110 ? -12.709 5.025 -4.396 1.00 87.50 110 ASP A N 1
ATOM 896 C CA . ASP A 1 110 ? -13.619 5.748 -3.513 1.00 87.50 110 ASP A CA 1
ATOM 897 C C . ASP A 1 110 ? -12.930 6.078 -2.181 1.00 87.50 110 ASP A C 1
ATOM 899 O O . ASP A 1 110 ? -13.162 7.146 -1.627 1.00 87.50 110 ASP A O 1
ATOM 903 N N . LEU A 1 111 ? -11.957 5.268 -1.736 1.00 85.81 111 LEU A N 1
ATOM 904 C CA . LEU A 1 111 ? -11.098 5.575 -0.576 1.00 85.81 111 LEU A CA 1
ATOM 905 C C . LEU A 1 111 ? -10.339 6.909 -0.714 1.00 85.81 111 LEU A C 1
ATOM 907 O O . LEU A 1 111 ? -9.909 7.487 0.281 1.00 85.81 111 LEU A O 1
ATOM 911 N N . PHE A 1 112 ? -10.157 7.408 -1.940 1.00 82.25 112 PHE A N 1
ATOM 912 C CA . PHE A 1 112 ? -9.450 8.661 -2.215 1.00 82.25 112 PHE A CA 1
ATOM 913 C C . PHE A 1 112 ? -10.376 9.862 -2.422 1.00 82.25 112 PHE A C 1
ATOM 915 O O . PHE A 1 112 ? -9.887 10.994 -2.445 1.00 82.25 112 PHE A O 1
ATOM 922 N N . THR A 1 113 ? -11.666 9.631 -2.675 1.00 76.31 113 THR A N 1
ATOM 923 C CA . THR A 1 113 ? -12.560 10.648 -3.255 1.00 76.31 113 THR A CA 1
ATOM 924 C C . THR A 1 113 ? -13.963 10.689 -2.651 1.00 76.31 113 THR A C 1
ATOM 926 O O . THR A 1 113 ? -14.588 11.747 -2.707 1.00 76.31 113 THR A O 1
ATOM 929 N N . ASP A 1 114 ? -14.449 9.599 -2.052 1.00 69.44 114 ASP A N 1
ATOM 930 C CA . ASP A 1 114 ? -15.808 9.474 -1.521 1.00 69.44 114 ASP A CA 1
ATOM 931 C C . ASP A 1 114 ? -15.828 9.569 0.014 1.00 69.44 114 ASP A C 1
ATOM 933 O O . ASP A 1 114 ? -15.202 8.787 0.733 1.00 69.44 114 ASP A O 1
ATOM 937 N N . SER A 1 115 ? -16.618 10.515 0.522 1.00 63.50 115 SER A N 1
ATOM 938 C CA . SER A 1 115 ? -16.824 10.753 1.952 1.00 63.50 115 SER A CA 1
ATOM 939 C C . SER A 1 115 ? -17.642 9.670 2.669 1.00 63.50 115 SER A C 1
ATOM 941 O O . SER A 1 115 ? -17.846 9.774 3.870 1.00 63.50 115 SER A O 1
ATOM 943 N N . LYS A 1 116 ? -18.200 8.674 1.972 1.00 65.69 116 LYS A N 1
ATOM 944 C CA . LYS A 1 116 ? -18.922 7.552 2.601 1.00 65.69 116 LYS A CA 1
ATOM 945 C C . LYS A 1 116 ? -18.007 6.382 2.927 1.00 65.69 116 LYS A C 1
ATOM 947 O O . LYS A 1 116 ? -18.199 5.709 3.933 1.00 65.69 116 LYS A O 1
ATOM 952 N N . ILE A 1 117 ? -17.016 6.131 2.075 1.00 71.81 117 ILE A N 1
ATOM 953 C CA . ILE A 1 117 ? -16.013 5.084 2.305 1.00 71.81 117 ILE A CA 1
ATOM 954 C C . ILE A 1 117 ? -14.903 5.593 3.239 1.00 71.81 117 ILE A C 1
ATOM 956 O O . ILE A 1 117 ? -14.228 4.787 3.881 1.00 71.81 117 ILE A O 1
ATOM 960 N N . SER A 1 118 ? -14.787 6.913 3.445 1.00 70.25 118 SER A N 1
ATOM 961 C CA . SER A 1 118 ? -13.935 7.467 4.505 1.00 70.25 118 SER A CA 1
ATOM 962 C C . SER A 1 118 ? -14.303 6.966 5.901 1.00 70.25 118 SER A C 1
ATOM 964 O O . SER A 1 118 ? -13.405 6.797 6.717 1.00 70.25 118 SER A O 1
ATOM 966 N N . ASP A 1 119 ? -15.573 6.632 6.160 1.00 83.69 119 ASP A N 1
ATOM 967 C CA . ASP A 1 119 ? -16.014 6.090 7.455 1.00 83.69 119 ASP A CA 1
ATOM 968 C C . ASP A 1 119 ? -15.414 4.709 7.762 1.00 83.69 119 ASP A C 1
ATOM 970 O O . ASP A 1 119 ? -15.495 4.221 8.894 1.00 83.69 119 ASP A O 1
ATOM 974 N N . TRP A 1 120 ? -14.855 4.028 6.760 1.00 90.81 120 TRP A N 1
ATOM 975 C CA . TRP A 1 120 ? -14.187 2.739 6.937 1.00 90.81 120 TRP A CA 1
ATOM 976 C C . TRP A 1 120 ? -12.716 2.909 7.306 1.00 90.81 120 TRP A C 1
ATOM 978 O O . TRP A 1 120 ? -12.131 1.987 7.872 1.00 90.81 120 TRP A O 1
ATOM 988 N N . ILE A 1 121 ? -12.131 4.067 6.998 1.00 91.38 121 ILE A N 1
ATOM 989 C CA . ILE A 1 121 ? -10.719 4.365 7.198 1.00 91.38 121 ILE A CA 1
ATOM 990 C C . ILE A 1 121 ? -10.516 4.882 8.624 1.00 91.38 121 ILE A C 1
ATOM 992 O O . ILE A 1 121 ? -11.111 5.867 9.044 1.00 91.38 121 ILE A O 1
ATOM 996 N N . LEU A 1 122 ? -9.623 4.229 9.356 1.00 92.31 122 LEU A N 1
ATOM 997 C CA . LEU A 1 122 ? -9.182 4.626 10.693 1.00 92.31 122 LEU A CA 1
ATOM 998 C C . LEU A 1 122 ? -7.953 5.543 10.634 1.00 92.31 122 LEU A C 1
ATOM 1000 O O . LEU A 1 122 ? -7.740 6.389 11.502 1.00 92.31 122 LEU A O 1
ATOM 1004 N N . CYS A 1 123 ? -7.105 5.353 9.624 1.00 92.75 123 CYS A N 1
ATOM 1005 C CA . CYS A 1 123 ? -5.929 6.176 9.371 1.00 92.75 123 CYS A CA 1
ATOM 1006 C C . CYS A 1 123 ? -5.485 6.016 7.917 1.00 92.75 123 CYS A C 1
ATOM 1008 O O . CYS A 1 123 ? -5.476 4.902 7.389 1.00 92.75 123 CYS A O 1
ATOM 1010 N N . GLU A 1 124 ? -5.081 7.116 7.284 1.00 92.88 124 GLU A N 1
ATOM 1011 C CA . GLU A 1 124 ? -4.440 7.085 5.970 1.00 92.88 124 GLU A CA 1
ATOM 1012 C C . GLU A 1 124 ? -2.979 7.536 6.050 1.00 92.88 124 GLU A C 1
ATOM 1014 O O . GLU A 1 124 ? -2.605 8.414 6.829 1.00 92.88 124 GLU A O 1
ATOM 1019 N N . GLY A 1 125 ? -2.143 6.948 5.206 1.00 93.69 125 GLY A N 1
ATOM 1020 C CA . GLY A 1 125 ? -0.729 7.245 5.085 1.00 93.69 125 GLY A CA 1
ATOM 1021 C C . GLY A 1 125 ? -0.330 7.435 3.632 1.00 93.69 125 GLY A C 1
ATOM 1022 O O . GLY A 1 125 ? -0.734 6.665 2.762 1.00 93.69 125 GLY A O 1
ATOM 1023 N N . ARG A 1 126 ? 0.477 8.458 3.348 1.00 94.25 126 ARG A N 1
ATOM 1024 C CA . ARG A 1 126 ? 0.990 8.739 2.001 1.00 94.25 126 ARG A CA 1
ATOM 1025 C C . ARG A 1 126 ? 2.504 8.815 2.035 1.00 94.25 126 ARG A C 1
ATOM 1027 O O . ARG A 1 126 ? 3.066 9.723 2.652 1.00 94.25 126 ARG A O 1
ATOM 1034 N N . PHE A 1 127 ? 3.144 7.883 1.339 1.00 95.31 127 PHE A N 1
ATOM 1035 C CA . PHE A 1 127 ? 4.593 7.727 1.333 1.00 95.31 127 PHE A CA 1
ATOM 1036 C C . PHE A 1 127 ? 5.115 7.707 -0.089 1.00 95.31 127 PHE A C 1
ATOM 1038 O O . PHE A 1 127 ? 4.703 6.885 -0.901 1.00 95.31 127 PHE A O 1
ATOM 1045 N N . ARG A 1 128 ? 6.042 8.604 -0.409 1.00 93.62 128 ARG A N 1
ATOM 1046 C CA . ARG A 1 128 ? 6.698 8.632 -1.715 1.00 93.62 128 ARG A CA 1
ATOM 1047 C C . ARG A 1 128 ? 8.183 8.385 -1.542 1.00 93.62 128 ARG A C 1
ATOM 1049 O O . ARG A 1 128 ? 8.857 9.196 -0.905 1.00 93.62 128 ARG A O 1
ATOM 1056 N N . MET A 1 129 ? 8.679 7.319 -2.159 1.00 93.56 129 MET A N 1
ATOM 1057 C CA . MET A 1 129 ? 10.110 7.056 -2.235 1.00 93.56 129 MET A CA 1
ATOM 1058 C C . MET A 1 129 ? 10.783 7.930 -3.297 1.00 93.56 129 MET A C 1
ATOM 1060 O O . MET A 1 129 ? 10.179 8.289 -4.316 1.00 93.56 129 MET A O 1
ATOM 1064 N N . ASP A 1 130 ? 12.039 8.281 -3.056 1.00 91.31 130 ASP A N 1
ATOM 1065 C CA . ASP A 1 130 ? 12.942 8.812 -4.071 1.00 91.31 130 ASP A CA 1
ATOM 1066 C C . ASP A 1 130 ? 13.828 7.705 -4.678 1.00 91.31 130 ASP A C 1
ATOM 1068 O O . ASP A 1 130 ? 13.596 6.511 -4.493 1.00 91.31 130 ASP A O 1
ATOM 1072 N N . ARG A 1 131 ? 14.845 8.108 -5.448 1.00 88.56 131 ARG A N 1
ATOM 1073 C CA . ARG A 1 131 ? 15.770 7.182 -6.119 1.00 88.56 131 ARG A CA 1
ATOM 1074 C C . ARG A 1 131 ? 16.775 6.513 -5.177 1.00 88.56 131 ARG A C 1
ATOM 1076 O O . ARG A 1 131 ? 17.492 5.629 -5.631 1.00 88.56 131 ARG A O 1
ATOM 1083 N N . THR A 1 132 ? 16.852 6.930 -3.915 1.00 91.88 132 THR A N 1
ATOM 1084 C CA . THR A 1 132 ? 17.659 6.271 -2.876 1.00 91.88 132 THR A CA 1
ATOM 1085 C C . THR A 1 132 ? 16.787 5.424 -1.947 1.00 91.88 132 THR A C 1
ATOM 1087 O O . THR A 1 132 ? 17.244 5.011 -0.884 1.00 91.88 132 THR A O 1
ATOM 1090 N N . TYR A 1 133 ? 15.538 5.150 -2.352 1.00 92.31 133 TYR A N 1
ATOM 1091 C CA . TYR A 1 133 ? 14.553 4.356 -1.611 1.00 92.31 133 TYR A CA 1
ATOM 1092 C C . TYR A 1 133 ? 14.169 4.955 -0.251 1.00 92.31 133 TYR A C 1
ATOM 1094 O O . TYR A 1 133 ? 13.592 4.270 0.598 1.00 92.31 133 TYR A O 1
ATOM 1102 N N . GLN A 1 134 ? 14.462 6.240 -0.036 1.00 95.12 134 GLN A N 1
ATOM 1103 C CA . GLN A 1 134 ? 14.078 6.964 1.169 1.00 95.12 134 GLN A CA 1
ATOM 1104 C C . GLN A 1 134 ? 12.744 7.673 0.957 1.00 95.12 134 GLN A C 1
ATOM 1106 O O . GLN A 1 134 ? 12.411 8.104 -0.151 1.00 95.12 134 GLN A O 1
ATOM 1111 N N . PHE A 1 135 ? 11.962 7.822 2.026 1.00 93.50 135 PHE A N 1
ATOM 1112 C CA . PHE A 1 135 ? 10.724 8.589 1.952 1.00 93.50 135 PHE A CA 1
ATOM 1113 C C . PHE A 1 135 ? 11.028 10.083 1.829 1.00 93.50 135 PHE A C 1
ATOM 1115 O O . PHE A 1 135 ? 11.445 10.738 2.779 1.00 93.50 135 PHE A O 1
ATOM 1122 N N . LYS A 1 136 ? 10.758 10.641 0.648 1.00 88.19 136 LYS A N 1
ATOM 1123 C CA . LYS A 1 136 ? 10.817 12.087 0.393 1.00 88.19 136 LYS A CA 1
ATOM 1124 C C . LYS A 1 136 ? 9.582 12.811 0.923 1.00 88.19 136 LYS A C 1
ATOM 1126 O O . LYS A 1 136 ? 9.620 13.998 1.239 1.00 88.19 136 LYS A O 1
ATOM 1131 N N . THR A 1 137 ? 8.456 12.113 0.958 1.00 80.75 137 THR A N 1
ATOM 1132 C CA . THR A 1 137 ? 7.213 12.601 1.551 1.00 80.75 137 THR A CA 1
ATOM 1133 C C . THR A 1 137 ? 6.637 11.470 2.373 1.00 80.75 137 THR A C 1
ATOM 1135 O O . THR A 1 137 ? 6.457 10.377 1.841 1.00 80.75 137 THR A O 1
ATOM 1138 N N . SER A 1 138 ? 6.367 11.738 3.644 1.00 86.81 138 SER A N 1
ATOM 1139 C CA . SER A 1 138 ? 5.696 10.836 4.571 1.00 86.81 138 SER A CA 1
ATOM 1140 C C . SER A 1 138 ? 4.670 11.647 5.349 1.00 86.81 138 SER A C 1
ATOM 1142 O O . SER A 1 138 ? 4.974 12.700 5.913 1.00 86.81 138 SER A O 1
ATOM 1144 N N . ARG A 1 139 ? 3.421 11.196 5.330 1.00 89.12 139 ARG A N 1
ATOM 1145 C CA . ARG A 1 139 ? 2.358 11.823 6.108 1.00 89.12 139 ARG A CA 1
ATOM 1146 C C . ARG A 1 139 ? 1.356 10.771 6.527 1.00 89.12 139 ARG A C 1
ATOM 1148 O O . ARG A 1 139 ? 0.825 10.079 5.667 1.00 89.12 139 ARG A O 1
ATOM 1155 N N . TRP A 1 140 ? 1.062 10.742 7.819 1.00 91.62 140 TRP A N 1
ATOM 1156 C CA . TRP A 1 140 ? -0.163 10.154 8.337 1.00 91.62 140 TRP A CA 1
ATOM 1157 C C . TRP A 1 140 ? -1.237 11.240 8.437 1.00 91.62 140 TRP A C 1
ATOM 1159 O O . TRP A 1 140 ? -0.944 12.373 8.830 1.00 91.62 140 TRP A O 1
ATOM 1169 N N . SER A 1 141 ? -2.469 10.898 8.088 1.00 85.19 141 SER A N 1
ATOM 1170 C CA . SER A 1 141 ? -3.659 11.644 8.479 1.00 85.19 141 SER A CA 1
ATOM 1171 C C . SER A 1 141 ? -4.515 10.709 9.323 1.00 85.19 141 SER A C 1
ATOM 1173 O O . SER A 1 141 ? -4.915 9.632 8.874 1.00 85.19 141 SER A O 1
ATOM 1175 N N . GLU A 1 142 ? -4.780 11.110 10.560 1.00 76.00 142 GLU A N 1
ATOM 1176 C CA . GLU A 1 142 ? -5.824 10.480 11.359 1.00 76.00 142 GLU A CA 1
ATOM 1177 C C . GLU A 1 142 ? -7.165 11.038 10.886 1.00 76.00 142 GLU A C 1
ATOM 1179 O O . GLU A 1 142 ? -7.333 12.255 10.759 1.00 76.00 142 GLU A O 1
ATOM 1184 N N . ILE A 1 143 ? -8.092 10.145 10.553 1.00 71.44 143 ILE A N 1
ATOM 1185 C CA . ILE A 1 143 ? -9.467 10.522 10.246 1.00 71.44 143 ILE A CA 1
ATOM 1186 C C . ILE A 1 143 ? -10.193 10.392 11.581 1.00 71.44 143 ILE A C 1
ATOM 1188 O O . ILE A 1 143 ? -10.474 9.286 12.031 1.00 71.44 143 ILE A O 1
ATOM 1192 N N . ASN A 1 144 ? -10.321 11.522 12.281 1.00 53.31 144 ASN A N 1
ATOM 1193 C CA . ASN A 1 144 ? -10.926 11.575 13.611 1.00 53.31 144 ASN A CA 1
ATOM 1194 C C . ASN A 1 144 ? -12.364 11.032 13.581 1.00 53.31 144 ASN A C 1
ATOM 1196 O O . ASN A 1 144 ? -13.085 11.267 12.611 1.00 53.31 144 ASN A O 1
ATOM 1200 N N . GLU A 1 145 ? -12.730 10.337 14.665 1.00 44.69 145 GLU A N 1
ATOM 1201 C CA . GLU A 1 145 ? -14.095 9.898 15.005 1.00 44.69 145 GLU A CA 1
ATOM 1202 C C . GLU A 1 145 ? -15.120 11.042 15.012 1.00 44.69 145 GLU A C 1
ATOM 1204 O O . GLU A 1 145 ? -14.760 12.175 15.418 1.00 44.69 145 GLU A O 1
#

pLDDT: mean 87.76, std 9.98, range [44.69, 97.62]

Secondary structure (DSSP, 8-state):
--TTHHHHHHHHHHHHTTT-SSEEEEE---SPPPPTT--TTS-HHHHHHH-SSPEEEEEEE--TTHHHHHHHHHHHHHHHHHHTT--EEEEEEEE-GGGGGG--TTTTTGGGT-TTGGGGEEEEEEEEE-TTS-EEEEEEEE---

Radius of gyration: 14.98 Å; chains: 1; bounding box: 37×24×45 Å

Sequence (145 aa):
DFLMKEKIEEELRPIIAQVYPESNVFYRPGGMPMGDEVNQSMSIKEYSKAMIIPLSFAICISDPSYKINKDEKVEELRKVLESKEYICMLYIFYVKEDKLDLINDMNINDLFTDSKISDWILCEGRFRMDRTYQFKTSRWSEINE